Protein AF-A0A7S0X2C7-F1 (afdb_monomer_lite)

Organism: NCBI:txid81844

pLDDT: mean 82.13, std 14.11, range [50.62, 98.31]

Structure (mmCIF, N/CA/C/O backbone):
data_AF-A0A7S0X2C7-F1
#
_entry.id   AF-A0A7S0X2C7-F1
#
loop_
_atom_site.group_PDB
_atom_site.id
_atom_site.type_symbol
_atom_site.label_atom_id
_atom_site.label_alt_id
_atom_site.label_comp_id
_atom_site.label_asym_id
_atom_site.label_entity_id
_atom_site.label_seq_id
_atom_site.pdbx_PDB_ins_code
_atom_site.Cartn_x
_atom_site.Cartn_y
_atom_site.Cartn_z
_atom_site.occupancy
_atom_site.B_iso_or_equiv
_atom_site.auth_seq_id
_atom_site.auth_comp_id
_atom_site.auth_asym_id
_atom_site.auth_atom_id
_atom_site.pdbx_PDB_model_num
ATOM 1 N N . VAL A 1 1 ? 3.008 -10.445 5.423 1.00 93.00 1 VAL A N 1
ATOM 2 C CA . VAL A 1 1 ? 2.166 -9.411 4.773 1.00 93.00 1 VAL A CA 1
ATOM 3 C C . VAL A 1 1 ? 0.705 -9.575 5.171 1.00 93.00 1 VAL A C 1
ATOM 5 O O . VAL A 1 1 ? 0.253 -8.809 6.007 1.00 93.00 1 VAL A O 1
ATOM 8 N N . CYS A 1 2 ? -0.008 -10.602 4.691 1.00 94.69 2 CYS A N 1
ATOM 9 C CA . CYS A 1 2 ? -1.446 -10.776 4.958 1.00 94.69 2 CYS A CA 1
ATOM 10 C C . CYS A 1 2 ? -1.817 -10.830 6.447 1.00 94.69 2 CYS A C 1
ATOM 12 O O . CYS A 1 2 ? -2.810 -10.227 6.836 1.00 94.69 2 CYS A O 1
ATOM 14 N N . GLY A 1 3 ? -0.991 -11.469 7.285 1.00 93.88 3 GLY A N 1
ATOM 15 C CA . GLY A 1 3 ? -1.215 -11.517 8.735 1.00 93.88 3 GLY A CA 1
ATOM 16 C C . GLY A 1 3 ? -1.294 -10.133 9.391 1.00 93.88 3 GLY A C 1
ATOM 17 O O . GLY A 1 3 ? -2.167 -9.902 10.214 1.00 93.88 3 GLY A O 1
ATOM 18 N N . SER A 1 4 ? -0.464 -9.177 8.962 1.00 92.00 4 SER A N 1
ATOM 19 C CA . SER A 1 4 ? -0.509 -7.797 9.468 1.00 92.00 4 SER A CA 1
ATOM 20 C C . SER A 1 4 ? -1.776 -7.047 9.039 1.00 92.00 4 SER A C 1
ATOM 22 O O . SER A 1 4 ? -2.185 -6.104 9.711 1.00 92.00 4 SER A O 1
ATOM 24 N N . ILE A 1 5 ? -2.400 -7.459 7.930 1.00 93.88 5 ILE A N 1
ATOM 25 C CA . ILE A 1 5 ? -3.640 -6.864 7.421 1.00 93.88 5 ILE A CA 1
ATOM 26 C C . ILE A 1 5 ? -4.840 -7.480 8.134 1.00 93.88 5 ILE A C 1
ATOM 28 O O . ILE A 1 5 ? -5.555 -6.762 8.813 1.00 93.88 5 ILE A O 1
ATOM 32 N N . ALA A 1 6 ? -5.052 -8.790 8.003 1.00 93.62 6 ALA A N 1
ATOM 33 C CA . ALA A 1 6 ? -6.281 -9.456 8.441 1.00 93.62 6 ALA A CA 1
ATOM 34 C C . ALA A 1 6 ? -6.023 -10.786 9.170 1.00 93.62 6 ALA A C 1
ATOM 36 O O . ALA A 1 6 ? -6.879 -11.663 9.199 1.00 93.62 6 ALA A O 1
ATOM 37 N N . GLY A 1 7 ? -4.831 -10.977 9.743 1.00 92.81 7 GLY A N 1
ATOM 38 C CA . GLY A 1 7 ? -4.567 -12.145 10.578 1.00 92.81 7 GLY A CA 1
ATOM 39 C C . GLY A 1 7 ? -5.470 -12.147 11.810 1.00 92.81 7 GLY A C 1
ATOM 40 O O . GLY A 1 7 ? -5.569 -11.140 12.504 1.00 92.81 7 GLY A O 1
ATOM 41 N N . SER A 1 8 ? -6.104 -13.278 12.098 1.00 90.75 8 SER A N 1
ATOM 42 C CA . SER A 1 8 ? -6.817 -13.503 13.352 1.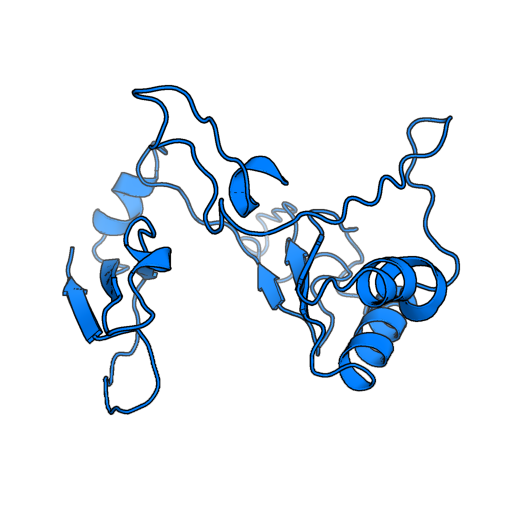00 90.75 8 SER A CA 1
ATOM 43 C C . SER A 1 8 ? -6.277 -14.777 13.970 1.00 90.75 8 SER A C 1
ATOM 45 O O . SER A 1 8 ? -6.377 -15.853 13.380 1.00 90.75 8 SER A O 1
ATOM 47 N N . SER A 1 9 ? -5.631 -14.645 15.124 1.00 85.69 9 SER A N 1
ATOM 48 C CA . SER A 1 9 ? -4.997 -15.779 15.792 1.00 85.69 9 SER A CA 1
ATOM 49 C C . SER A 1 9 ? -6.024 -16.743 16.389 1.00 85.69 9 SER A C 1
ATOM 51 O O . SER A 1 9 ? -5.792 -17.949 16.402 1.00 85.69 9 SER A O 1
ATOM 53 N N . GLY A 1 10 ? -7.158 -16.227 16.879 1.00 81.50 10 GLY A N 1
ATOM 54 C CA . GLY A 1 10 ? -8.216 -17.012 17.528 1.00 81.50 10 GLY A CA 1
ATOM 55 C C . GLY A 1 10 ? -7.788 -17.718 18.824 1.00 81.50 10 GLY A C 1
ATOM 56 O O . GLY A 1 10 ? -8.599 -18.412 19.437 1.00 81.50 10 GLY A O 1
ATOM 57 N N . LEU A 1 11 ? -6.531 -17.552 19.245 1.00 82.00 11 LEU A N 1
ATOM 58 C CA . LEU A 1 11 ? -5.961 -18.136 20.451 1.00 82.00 11 LEU A CA 1
ATOM 59 C C . LEU A 1 11 ? -6.003 -17.102 21.577 1.00 82.00 11 LEU A C 1
ATOM 61 O O . LEU A 1 11 ? -5.628 -15.943 21.397 1.00 82.00 11 LEU A O 1
ATOM 65 N N . SER A 1 12 ? -6.445 -17.536 22.756 1.00 80.69 12 SER A N 1
ATOM 66 C CA . SER A 1 12 ? -6.466 -16.679 23.939 1.00 80.69 12 SER A CA 1
ATOM 67 C C . SER A 1 12 ? -5.050 -16.238 24.311 1.00 80.69 12 SER A C 1
AT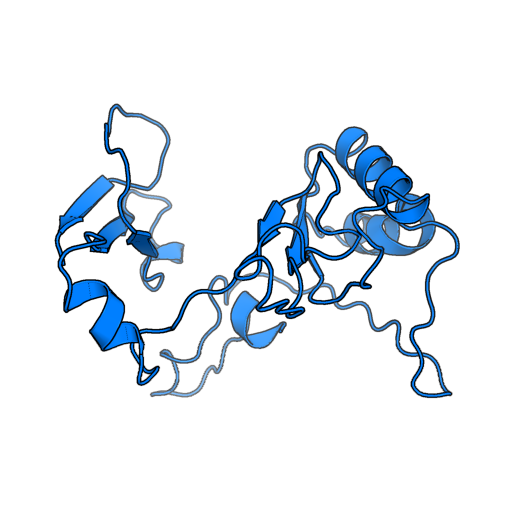OM 69 O O . SER A 1 12 ? -4.168 -17.077 24.501 1.00 80.69 12 SER A O 1
ATOM 71 N N . GLY A 1 13 ? -4.841 -14.930 24.447 1.00 79.50 13 GLY A N 1
ATOM 72 C CA . GLY A 1 13 ? -3.554 -14.328 24.798 1.00 79.50 13 GLY A CA 1
ATOM 73 C C . GLY A 1 13 ? -2.674 -13.920 23.610 1.00 79.50 13 GLY A C 1
ATOM 74 O O . GLY A 1 13 ? -1.594 -13.373 23.836 1.00 79.50 13 GLY A O 1
ATOM 75 N N . SER A 1 14 ? -3.099 -14.152 22.362 1.00 81.00 14 SER A N 1
ATOM 76 C CA . SER A 1 14 ? -2.394 -13.679 21.158 1.00 81.00 14 SER A CA 1
ATOM 77 C C . SER A 1 14 ? -3.133 -12.576 20.401 1.00 81.00 14 SER A C 1
ATOM 79 O O . SER A 1 14 ? -2.732 -12.222 19.295 1.00 81.00 14 SER A O 1
ATOM 81 N N . GLU A 1 15 ? -4.169 -11.982 20.995 1.00 80.50 15 GLU A N 1
ATOM 82 C CA . GLU A 1 15 ? -4.987 -10.928 20.380 1.00 80.50 15 GLU A CA 1
ATOM 83 C C . GLU A 1 15 ? -4.153 -9.680 20.036 1.00 80.50 15 GLU A C 1
ATOM 85 O O . GLU A 1 15 ? -4.464 -8.954 19.096 1.00 80.50 15 GLU A O 1
ATOM 90 N N . ASN A 1 16 ? -3.035 -9.471 20.741 1.00 78.19 16 ASN A N 1
ATOM 91 C CA . ASN A 1 16 ? -2.058 -8.410 20.465 1.00 78.19 16 ASN A CA 1
ATOM 92 C C . ASN A 1 16 ? -1.256 -8.622 19.164 1.00 78.19 16 ASN A C 1
ATOM 94 O O . ASN A 1 16 ? -0.449 -7.768 18.793 1.00 78.19 16 ASN A O 1
ATOM 98 N N . HIS A 1 17 ? -1.424 -9.767 18.501 1.00 84.19 17 HIS A N 1
ATOM 99 C CA . HIS A 1 17 ? -0.769 -10.119 17.241 1.00 84.19 17 HIS A CA 1
ATOM 100 C C . HIS A 1 17 ? -1.753 -10.240 16.072 1.00 84.19 17 HIS A C 1
ATOM 102 O O . HIS A 1 17 ? -1.342 -10.615 14.972 1.00 84.19 17 HIS A O 1
ATOM 108 N N . ASP A 1 18 ? -3.032 -9.926 16.295 1.00 87.44 18 ASP A N 1
ATOM 109 C CA . ASP A 1 18 ? -4.018 -9.845 15.225 1.00 87.44 18 ASP A CA 1
ATOM 110 C C . ASP A 1 18 ? -3.679 -8.687 14.263 1.00 87.44 18 ASP A C 1
ATOM 112 O O . ASP A 1 18 ? -3.061 -7.681 14.626 1.00 87.44 18 ASP A O 1
ATOM 116 N N . GLY A 1 19 ? -4.091 -8.836 13.007 1.00 88.94 19 GLY A N 1
ATOM 117 C CA . GLY A 1 19 ? -3.965 -7.809 11.983 1.00 88.94 19 GLY A CA 1
ATOM 118 C C . GLY A 1 19 ? -4.895 -6.620 12.224 1.00 88.94 19 GLY A C 1
ATOM 119 O O . GLY A 1 19 ? -5.861 -6.681 12.987 1.00 88.94 19 GLY A O 1
ATOM 120 N N . VAL A 1 20 ? -4.626 -5.526 11.511 1.00 87.69 20 VAL A N 1
ATOM 121 C CA . VAL A 1 20 ? -5.372 -4.263 11.645 1.00 87.69 20 VAL A CA 1
ATOM 122 C C . VAL A 1 20 ? -6.868 -4.416 11.328 1.00 87.69 20 VAL A C 1
ATOM 124 O O . VAL A 1 20 ? -7.691 -3.754 11.944 1.00 87.69 20 VAL A O 1
ATOM 127 N N . ALA A 1 21 ? -7.244 -5.302 10.413 1.00 88.94 21 ALA A N 1
ATOM 128 C CA . ALA A 1 21 ? -8.614 -5.555 9.978 1.00 88.94 21 ALA A CA 1
ATOM 129 C C . ALA A 1 21 ? -8.921 -7.061 10.011 1.00 88.94 21 ALA A C 1
ATOM 131 O O . ALA A 1 21 ? -9.196 -7.678 8.987 1.00 88.94 21 ALA A O 1
ATOM 132 N N . LYS A 1 22 ? -8.838 -7.674 11.195 1.00 88.88 22 LYS A N 1
ATOM 133 C CA . LYS A 1 22 ? -8.955 -9.133 11.390 1.00 88.88 22 LYS A CA 1
ATOM 134 C C . LYS A 1 22 ? -10.283 -9.776 10.971 1.00 88.88 22 LYS A C 1
ATOM 136 O O . LYS A 1 22 ? -10.313 -10.978 10.738 1.00 88.88 22 LYS A O 1
ATOM 141 N N . ASP A 1 23 ? -11.349 -8.985 10.858 1.00 88.12 23 ASP A N 1
ATOM 142 C CA . ASP A 1 23 ? -12.658 -9.449 10.378 1.00 88.12 23 ASP A CA 1
ATOM 143 C C . ASP A 1 23 ? -12.816 -9.292 8.850 1.00 88.12 23 ASP A C 1
ATOM 145 O O . ASP A 1 23 ? -13.846 -9.659 8.284 1.00 88.12 23 ASP A O 1
ATOM 149 N N . ALA A 1 24 ? -11.815 -8.731 8.159 1.00 92.56 24 ALA A N 1
ATOM 150 C CA . ALA A 1 24 ? -11.835 -8.588 6.708 1.00 92.56 24 ALA A CA 1
ATOM 151 C C . ALA A 1 24 ? -11.565 -9.925 6.003 1.00 92.56 24 ALA A C 1
ATOM 153 O O . ALA A 1 24 ? -10.767 -10.749 6.449 1.00 92.56 24 ALA A O 1
ATOM 154 N N . GLN A 1 25 ? -12.190 -10.111 4.842 1.00 94.94 25 GLN A N 1
ATOM 155 C CA . GLN A 1 25 ? -11.904 -11.243 3.964 1.00 94.94 25 GLN A CA 1
ATOM 156 C C . GLN A 1 25 ? -10.648 -10.973 3.125 1.00 94.94 25 GLN A C 1
ATOM 158 O O . GLN A 1 25 ? -10.389 -9.840 2.717 1.00 94.94 25 GLN A O 1
ATOM 163 N N . LEU A 1 26 ? -9.880 -12.027 2.840 1.00 95.75 26 LEU A N 1
ATOM 164 C CA . LEU A 1 26 ? -8.667 -11.954 2.027 1.00 95.75 26 LEU A CA 1
ATOM 165 C C . LEU A 1 26 ? -8.888 -12.603 0.659 1.00 95.75 26 LEU A C 1
ATOM 167 O O . LEU A 1 26 ? -9.163 -13.797 0.572 1.00 95.75 26 LEU A O 1
ATOM 171 N N . ALA A 1 27 ? -8.685 -11.823 -0.402 1.00 96.25 27 ALA A N 1
ATOM 172 C CA . ALA A 1 27 ? -8.330 -12.349 -1.714 1.00 96.25 27 ALA A CA 1
ATOM 173 C C . ALA A 1 27 ? -6.799 -12.423 -1.789 1.00 96.25 27 ALA A C 1
ATOM 175 O O . ALA A 1 27 ? -6.117 -11.437 -1.500 1.00 96.25 27 ALA A O 1
ATOM 176 N N . PHE A 1 28 ? -6.257 -13.592 -2.127 1.00 94.88 28 PHE A N 1
ATOM 177 C CA . PHE A 1 28 ? -4.816 -13.819 -2.182 1.00 94.88 28 PHE A CA 1
ATOM 178 C C . PHE A 1 28 ? -4.403 -14.213 -3.595 1.00 94.88 28 PHE A C 1
ATOM 180 O O . PHE A 1 28 ? -4.900 -15.202 -4.130 1.00 94.88 28 PHE A O 1
ATOM 187 N N . THR A 1 29 ? -3.472 -13.451 -4.164 1.00 91.69 29 THR A N 1
ATOM 188 C CA . THR A 1 29 ? -2.880 -13.732 -5.471 1.00 91.69 29 THR A CA 1
ATOM 189 C C . THR A 1 29 ? -1.427 -14.116 -5.266 1.00 91.69 29 THR A C 1
ATOM 191 O O . THR A 1 29 ? -0.607 -13.281 -4.880 1.00 91.69 29 THR A O 1
ATOM 194 N N . ASP A 1 30 ? -1.121 -15.380 -5.531 1.00 89.56 30 ASP A N 1
ATOM 195 C CA . ASP A 1 30 ? 0.251 -15.829 -5.707 1.00 89.56 30 ASP A CA 1
ATOM 196 C C . ASP A 1 30 ? 0.660 -15.594 -7.163 1.00 89.56 30 ASP A C 1
ATOM 198 O O . ASP A 1 30 ? -0.067 -15.962 -8.086 1.00 89.56 30 ASP A O 1
ATOM 202 N N . PHE A 1 31 ? 1.800 -14.946 -7.368 1.00 85.62 31 PHE A N 1
ATOM 203 C CA . PHE A 1 31 ? 2.364 -14.709 -8.695 1.00 85.62 31 PHE A CA 1
ATOM 204 C C . PHE A 1 31 ? 3.861 -15.042 -8.732 1.00 85.62 31 PHE A C 1
ATOM 206 O O . PHE A 1 31 ? 4.600 -14.557 -9.592 1.00 85.62 31 PHE A O 1
ATOM 213 N N . GLU A 1 32 ? 4.329 -15.884 -7.806 1.00 86.69 32 GLU A N 1
ATOM 214 C CA . GLU A 1 32 ? 5.617 -16.556 -7.938 1.00 86.69 32 GLU A CA 1
ATOM 215 C C . GLU A 1 32 ? 5.529 -17.648 -9.020 1.00 86.69 32 GLU A C 1
ATOM 217 O O . GLU A 1 32 ? 4.626 -18.482 -9.051 1.00 86.69 32 GLU A O 1
ATOM 222 N N . GLY A 1 33 ? 6.462 -17.610 -9.965 1.00 82.88 33 GLY A N 1
ATOM 223 C CA . GLY A 1 33 ? 6.635 -18.613 -11.004 1.00 82.88 33 GLY A CA 1
ATOM 224 C C . GLY A 1 33 ? 7.379 -19.843 -10.488 1.00 82.88 33 GLY A C 1
ATOM 225 O O . GLY A 1 33 ? 8.080 -19.810 -9.479 1.00 82.88 33 GLY A O 1
ATOM 226 N N . SER A 1 34 ? 7.286 -20.947 -11.231 1.00 84.88 34 SER A N 1
ATOM 227 C CA . SER A 1 34 ? 7.922 -22.227 -10.876 1.00 84.88 34 SER A CA 1
ATOM 228 C C . SER A 1 34 ? 9.453 -22.177 -10.765 1.00 84.88 34 SER A C 1
ATOM 230 O O . SER A 1 34 ? 10.064 -23.112 -10.256 1.00 84.88 34 SER A O 1
ATOM 232 N N . ASP A 1 35 ? 10.083 -21.124 -11.281 1.00 87.19 35 ASP A N 1
ATOM 233 C CA . ASP A 1 35 ? 11.521 -20.861 -11.216 1.00 87.19 35 ASP A CA 1
ATOM 234 C C . ASP A 1 35 ? 11.916 -19.926 -10.056 1.00 87.19 35 ASP A C 1
ATOM 236 O O . ASP A 1 35 ? 13.046 -19.432 -10.029 1.00 87.19 35 ASP A O 1
ATOM 240 N N . LEU A 1 36 ? 11.000 -19.691 -9.104 1.00 82.50 36 LEU A N 1
ATOM 241 C CA . LEU A 1 36 ? 11.154 -18.767 -7.971 1.00 82.50 36 LEU A CA 1
ATOM 242 C C . LEU A 1 36 ? 11.356 -17.306 -8.406 1.00 82.50 36 LEU A C 1
ATOM 244 O O . LEU A 1 36 ? 11.930 -16.486 -7.684 1.00 82.50 36 LEU A O 1
ATOM 248 N N . ARG A 1 37 ? 10.926 -16.966 -9.627 1.00 84.06 37 ARG A N 1
ATOM 249 C CA . ARG A 1 37 ? 10.890 -15.589 -10.126 1.00 84.06 37 ARG A CA 1
ATOM 250 C C . ARG A 1 37 ? 9.464 -15.091 -10.164 1.00 84.06 37 ARG A C 1
ATOM 252 O O . ARG A 1 37 ? 8.520 -15.859 -10.241 1.00 84.06 37 ARG A O 1
ATOM 259 N N . TRP A 1 38 ? 9.295 -13.778 -10.156 1.00 83.69 38 TRP A N 1
ATOM 260 C CA . TRP A 1 38 ? 7.969 -13.193 -10.297 1.00 83.69 38 TRP A CA 1
ATOM 261 C C . TRP A 1 38 ? 7.427 -13.444 -11.702 1.00 83.69 38 TRP A C 1
ATOM 263 O O . TRP A 1 38 ? 8.015 -12.997 -12.691 1.00 83.69 38 TRP A O 1
ATOM 273 N N . SER A 1 39 ? 6.285 -14.119 -11.775 1.00 85.50 39 SER A N 1
ATOM 274 C CA . SER A 1 39 ? 5.481 -14.220 -12.982 1.00 85.50 39 SER A CA 1
ATOM 275 C C . SER A 1 39 ? 4.676 -12.934 -13.117 1.00 85.50 39 SER A C 1
ATOM 277 O O . SER A 1 39 ? 3.568 -12.796 -12.602 1.00 85.50 39 SER A O 1
ATOM 279 N N . MET A 1 40 ? 5.305 -11.924 -13.717 1.00 83.44 40 MET A N 1
ATOM 280 C CA . MET A 1 40 ? 4.658 -10.632 -13.903 1.00 83.44 40 MET A CA 1
ATOM 281 C C . MET A 1 40 ? 3.520 -10.753 -14.927 1.00 83.44 40 MET A C 1
ATOM 283 O O . MET A 1 40 ? 3.745 -11.318 -16.000 1.00 83.44 40 MET A O 1
ATOM 287 N N . PRO A 1 41 ? 2.332 -10.200 -14.631 1.00 87.00 41 PRO A N 1
ATOM 288 C CA . PRO A 1 41 ? 1.236 -10.121 -15.592 1.00 87.00 41 PRO A CA 1
ATOM 289 C C . PRO A 1 41 ? 1.653 -9.295 -16.818 1.00 87.00 41 PRO A C 1
ATOM 291 O O . PRO A 1 41 ? 2.505 -8.405 -16.715 1.00 87.00 41 PRO A O 1
ATOM 294 N N . ASN A 1 42 ? 1.036 -9.562 -17.974 1.00 89.88 42 ASN A N 1
ATOM 295 C CA . ASN A 1 42 ? 1.283 -8.768 -19.182 1.00 89.88 42 ASN A CA 1
ATOM 296 C C . ASN A 1 42 ? 0.726 -7.348 -19.035 1.00 89.88 42 ASN A C 1
ATOM 298 O O . ASN A 1 42 ? 1.361 -6.406 -19.501 1.00 89.88 42 ASN A O 1
ATOM 302 N N . ASN A 1 43 ? -0.426 -7.207 -18.373 1.00 94.06 43 ASN A N 1
ATOM 303 C CA . ASN A 1 43 ? -1.032 -5.927 -18.029 1.00 94.06 43 ASN A CA 1
ATOM 304 C C . ASN A 1 43 ? -1.453 -5.893 -16.551 1.00 94.06 43 ASN A C 1
ATOM 306 O O . ASN A 1 43 ? -2.184 -6.763 -16.079 1.00 94.06 43 ASN A O 1
ATOM 310 N N . MET A 1 44 ? -1.037 -4.861 -15.813 1.00 94.69 44 MET A N 1
ATOM 311 C CA . MET A 1 44 ? -1.345 -4.753 -14.377 1.00 94.69 44 MET A CA 1
ATOM 312 C C . MET A 1 44 ? -2.838 -4.561 -14.068 1.00 94.69 44 MET A C 1
ATOM 314 O O . MET A 1 44 ? -3.298 -4.949 -12.994 1.00 94.69 44 MET A O 1
ATOM 318 N N . GLY A 1 45 ? -3.595 -3.941 -14.973 1.00 94.06 45 GLY A N 1
ATOM 319 C CA . GLY A 1 45 ? -5.024 -3.716 -14.791 1.00 94.06 45 GLY A CA 1
ATOM 320 C C . GLY A 1 45 ? -5.817 -4.996 -15.026 1.00 94.06 45 GLY A C 1
ATOM 321 O O . GLY A 1 45 ? -6.336 -5.595 -14.086 1.00 94.06 45 GLY A O 1
ATOM 322 N N . ASN A 1 46 ? -5.868 -5.429 -16.283 1.00 90.81 46 ASN A N 1
ATOM 323 C CA . ASN A 1 46 ? -6.743 -6.509 -16.737 1.00 90.81 46 ASN A CA 1
ATOM 324 C C . ASN A 1 46 ? -6.317 -7.894 -16.235 1.00 90.81 46 ASN A C 1
ATOM 326 O O . ASN A 1 46 ? -7.183 -8.707 -15.926 1.00 90.81 46 ASN A O 1
ATOM 330 N N . ASP A 1 47 ? -5.013 -8.161 -16.115 1.00 90.75 47 ASP A N 1
ATOM 331 C CA . ASP A 1 47 ? -4.513 -9.511 -15.805 1.00 90.75 47 ASP A CA 1
ATOM 332 C C . ASP A 1 47 ? -4.128 -9.684 -14.329 1.00 90.75 47 ASP A C 1
ATOM 334 O O . ASP A 1 47 ? -3.671 -10.752 -13.924 1.00 90.75 47 ASP A O 1
ATOM 338 N N . PHE A 1 48 ? -4.257 -8.638 -13.509 1.00 93.75 48 PHE A N 1
ATOM 339 C CA . PHE A 1 48 ? -3.853 -8.696 -12.103 1.00 93.75 48 PHE A CA 1
ATOM 340 C C . PHE A 1 48 ? -4.884 -8.064 -11.181 1.00 93.75 48 PHE A C 1
ATOM 342 O O . PHE A 1 48 ? -5.504 -8.767 -10.381 1.00 93.75 48 PHE A O 1
ATOM 349 N N . PHE A 1 49 ? -5.140 -6.762 -11.309 1.00 96.62 49 PHE A N 1
ATOM 350 C CA . PHE A 1 49 ? -6.113 -6.106 -10.438 1.00 96.62 49 PHE A CA 1
ATOM 351 C C . PHE A 1 49 ? -7.560 -6.479 -10.741 1.00 96.62 49 PHE A C 1
ATOM 353 O O . PHE A 1 49 ? -8.345 -6.587 -9.798 1.00 96.62 49 PHE A O 1
ATOM 360 N N . GLN A 1 50 ? -7.915 -6.732 -12.003 1.00 96.12 50 GLN A N 1
ATOM 361 C CA . GLN A 1 50 ? -9.273 -7.131 -12.367 1.00 96.12 50 GLN A CA 1
ATOM 362 C C . GLN A 1 50 ? -9.679 -8.433 -11.667 1.00 96.12 50 GLN A C 1
ATOM 364 O O . GLN A 1 50 ? -10.761 -8.495 -11.093 1.00 96.12 50 GLN A O 1
ATOM 369 N N . HIS A 1 51 ? -8.785 -9.425 -11.589 1.00 94.31 51 HIS A N 1
ATOM 370 C CA . HIS A 1 51 ? -9.058 -10.674 -10.871 1.00 94.31 51 HIS A CA 1
ATOM 371 C C . HIS A 1 51 ? -9.409 -10.443 -9.398 1.00 94.31 51 HIS A C 1
ATOM 373 O O . HIS A 1 51 ? -10.370 -11.021 -8.892 1.00 94.31 51 HIS A O 1
ATOM 379 N N . ALA A 1 52 ? -8.662 -9.574 -8.710 1.00 96.00 52 ALA A N 1
ATOM 380 C CA . ALA A 1 52 ? -8.957 -9.218 -7.326 1.00 96.00 52 ALA A CA 1
ATOM 381 C C . ALA A 1 52 ? -10.261 -8.406 -7.211 1.00 96.00 52 ALA A C 1
ATOM 383 O O . ALA A 1 52 ? -11.062 -8.631 -6.301 1.00 96.00 52 ALA A O 1
ATOM 384 N N . TYR A 1 53 ? -10.496 -7.476 -8.138 1.00 97.25 53 TYR A N 1
ATOM 385 C CA . TYR A 1 53 ? -11.702 -6.653 -8.177 1.00 97.25 53 TYR A CA 1
ATOM 386 C C . TYR A 1 53 ? -12.975 -7.495 -8.353 1.00 97.25 53 TYR A C 1
ATOM 388 O O . TYR A 1 53 ? -13.966 -7.263 -7.647 1.00 97.25 53 TYR A O 1
ATOM 396 N N . ASP A 1 54 ? -12.929 -8.487 -9.246 1.00 96.88 54 ASP A N 1
ATOM 397 C CA . ASP A 1 54 ? -14.041 -9.378 -9.595 1.00 96.88 54 ASP A CA 1
ATOM 398 C C . ASP A 1 54 ? -14.468 -10.265 -8.424 1.00 96.88 54 ASP A C 1
ATOM 400 O O . ASP A 1 54 ? -15.659 -10.509 -8.233 1.00 96.88 54 ASP A O 1
ATOM 404 N N . VAL A 1 55 ? -13.520 -10.682 -7.577 1.00 96.94 55 VAL A N 1
ATOM 405 C CA . VAL A 1 55 ? -13.819 -11.414 -6.331 1.00 96.94 55 VAL A CA 1
ATOM 406 C C . VAL A 1 55 ? -14.202 -10.492 -5.167 1.00 96.94 55 VAL A C 1
ATOM 408 O O . VAL A 1 55 ? -14.323 -10.935 -4.027 1.00 96.94 55 VAL A O 1
ATOM 411 N N . GLY A 1 56 ? -14.412 -9.202 -5.442 1.00 97.19 56 GLY A N 1
ATOM 412 C CA . GLY A 1 56 ? -14.925 -8.232 -4.479 1.00 97.19 56 GLY A CA 1
ATOM 413 C C . GLY A 1 56 ? -13.857 -7.464 -3.701 1.00 97.19 56 GLY A C 1
ATOM 414 O O . GLY A 1 56 ? -14.219 -6.643 -2.857 1.00 97.19 56 GLY A O 1
ATOM 415 N N . ALA A 1 57 ? -12.561 -7.654 -3.976 1.00 97.50 57 ALA A N 1
ATOM 416 C CA . ALA A 1 57 ? -11.529 -6.865 -3.312 1.00 97.50 57 ALA A CA 1
ATOM 417 C C . ALA A 1 57 ? -11.636 -5.385 -3.715 1.00 97.50 57 ALA A C 1
ATOM 419 O O . ALA A 1 57 ? -11.882 -5.038 -4.873 1.00 97.50 57 ALA A O 1
ATOM 420 N N . ARG A 1 58 ? -11.464 -4.494 -2.737 1.00 97.50 58 ARG A N 1
ATOM 421 C CA . ARG A 1 58 ? -11.489 -3.028 -2.922 1.00 97.50 58 ARG A CA 1
ATOM 422 C C . ARG A 1 58 ? -10.215 -2.346 -2.426 1.00 97.50 58 ARG A C 1
ATOM 424 O O . ARG A 1 58 ? -9.985 -1.180 -2.714 1.00 97.50 58 ARG A O 1
ATOM 431 N N . ILE A 1 59 ? -9.363 -3.086 -1.724 1.00 97.62 59 ILE A N 1
ATOM 432 C CA . ILE A 1 59 ? -8.028 -2.669 -1.301 1.00 97.62 59 ILE A CA 1
ATOM 433 C C . ILE A 1 59 ? -7.066 -3.762 -1.759 1.00 97.62 59 ILE A C 1
ATOM 435 O O . ILE A 1 59 ? -7.319 -4.940 -1.511 1.00 97.62 59 ILE A O 1
ATOM 439 N N . HIS A 1 60 ? -5.973 -3.381 -2.417 1.00 97.44 60 HIS A N 1
ATOM 440 C CA . HIS A 1 60 ? -4.974 -4.315 -2.928 1.00 97.44 60 HIS A CA 1
ATOM 441 C C . HIS A 1 60 ? -3.590 -3.951 -2.399 1.00 97.44 60 HIS A C 1
ATOM 443 O O . HIS A 1 60 ? -3.000 -2.948 -2.802 1.00 97.44 60 HIS A O 1
ATOM 449 N N . SER A 1 61 ? -3.064 -4.760 -1.481 1.00 97.00 61 SER A N 1
ATOM 450 C CA . SER A 1 61 ? -1.765 -4.515 -0.850 1.00 97.00 61 SER A CA 1
ATOM 451 C C . SER A 1 61 ? -0.635 -5.187 -1.624 1.00 97.00 61 SER A C 1
ATOM 453 O O . SER A 1 61 ? -0.679 -6.387 -1.880 1.00 97.00 61 SER A O 1
ATOM 455 N N . ASN A 1 62 ? 0.395 -4.417 -1.976 1.00 95.56 62 ASN A N 1
ATOM 456 C CA . ASN A 1 62 ? 1.527 -4.871 -2.774 1.00 95.56 62 ASN A CA 1
ATOM 457 C C . ASN A 1 62 ? 2.850 -4.516 -2.074 1.00 95.56 62 ASN A C 1
ATOM 459 O O . ASN A 1 62 ? 3.320 -3.378 -2.105 1.00 95.56 62 ASN A O 1
ATOM 463 N N . SER A 1 63 ? 3.480 -5.495 -1.422 1.00 94.62 63 SER A N 1
ATOM 464 C CA . SER A 1 63 ? 4.781 -5.324 -0.748 1.00 94.62 63 SER A CA 1
ATOM 465 C C . SER A 1 63 ? 5.954 -5.713 -1.652 1.00 94.62 63 SER A C 1
ATOM 467 O O . SER A 1 63 ? 6.823 -6.490 -1.267 1.00 94.62 63 SER A O 1
ATOM 469 N N . TRP A 1 64 ? 5.953 -5.193 -2.876 1.00 92.69 64 TRP A N 1
ATOM 470 C CA . TRP A 1 64 ? 6.950 -5.475 -3.901 1.00 92.69 64 TRP A CA 1
ATOM 471 C C . TRP A 1 64 ? 7.164 -4.247 -4.790 1.00 92.69 64 TRP A C 1
ATOM 473 O O . TRP A 1 64 ? 6.347 -3.329 -4.817 1.00 92.69 64 TRP A O 1
ATOM 483 N N . GLY A 1 65 ? 8.281 -4.227 -5.512 1.00 91.38 65 GLY A N 1
ATOM 484 C CA . GLY A 1 65 ? 8.644 -3.143 -6.417 1.00 91.38 65 GLY A CA 1
ATOM 485 C C . GLY A 1 65 ? 10.042 -3.344 -6.989 1.00 91.38 65 GLY A C 1
ATOM 486 O O . GLY A 1 65 ? 10.741 -4.293 -6.633 1.00 91.38 65 GLY A O 1
ATOM 487 N N . ALA A 1 66 ? 10.452 -2.444 -7.875 1.00 88.31 66 ALA A N 1
ATOM 488 C CA . ALA A 1 66 ? 11.774 -2.447 -8.482 1.00 88.31 66 ALA A CA 1
ATOM 489 C C . ALA A 1 66 ? 12.420 -1.061 -8.401 1.00 88.31 66 ALA A C 1
ATOM 491 O O . ALA A 1 66 ? 11.765 -0.036 -8.610 1.00 88.31 66 ALA A O 1
ATOM 492 N N . ALA A 1 67 ? 13.731 -1.034 -8.155 1.00 81.56 67 ALA A N 1
ATOM 493 C CA . ALA A 1 67 ? 14.522 0.177 -8.310 1.00 81.56 67 ALA A CA 1
ATOM 494 C C . ALA A 1 67 ? 14.538 0.566 -9.798 1.00 81.56 67 ALA A C 1
ATOM 496 O O . ALA A 1 67 ? 15.149 -0.115 -10.617 1.00 81.56 67 ALA A O 1
ATOM 497 N N . SER A 1 68 ? 13.836 1.642 -10.153 1.00 75.94 68 SER A N 1
ATOM 498 C CA . SER A 1 68 ? 13.651 2.080 -11.544 1.00 75.94 68 SER A CA 1
ATOM 499 C C . SER A 1 68 ? 14.268 3.450 -11.835 1.00 75.94 68 SER A C 1
ATOM 501 O O . SER A 1 68 ? 13.919 4.076 -12.831 1.00 75.94 68 SER A O 1
ATOM 503 N N . GLY A 1 69 ? 15.151 3.951 -10.961 1.00 73.00 69 GLY A N 1
ATOM 504 C CA . GLY A 1 69 ? 15.786 5.262 -11.136 1.00 73.00 69 GLY A CA 1
ATOM 505 C C . GLY A 1 69 ? 14.775 6.407 -11.251 1.00 73.00 69 GLY A C 1
ATOM 506 O O . GLY A 1 69 ? 14.962 7.299 -12.070 1.00 73.00 69 GLY A O 1
ATOM 507 N N . LEU A 1 70 ? 13.687 6.353 -10.470 1.00 80.69 70 LEU A N 1
ATOM 508 C CA . LEU A 1 70 ? 12.542 7.280 -10.510 1.00 80.69 70 LEU A CA 1
ATOM 509 C C . LEU A 1 70 ? 11.667 7.201 -11.771 1.00 80.69 70 LEU A C 1
ATOM 511 O O . LEU A 1 70 ? 10.738 7.993 -11.922 1.00 80.69 70 LEU A O 1
ATOM 515 N N . SER A 1 71 ? 11.913 6.242 -12.668 1.00 88.19 71 SER A N 1
ATOM 516 C CA . SER A 1 71 ? 11.136 6.106 -13.899 1.00 88.19 71 SER A CA 1
ATOM 517 C C . SER A 1 71 ? 9.673 5.769 -13.610 1.00 88.19 71 SER A C 1
ATOM 519 O O . SER A 1 71 ? 9.365 4.816 -12.886 1.00 88.19 71 SER A O 1
ATOM 521 N N . TYR A 1 72 ? 8.775 6.504 -14.262 1.00 93.12 72 TYR A N 1
ATOM 522 C CA . TYR A 1 72 ? 7.371 6.145 -14.436 1.00 93.12 72 TYR A CA 1
ATOM 523 C C . TYR A 1 72 ? 7.269 5.228 -15.660 1.00 93.12 72 TYR A C 1
ATOM 525 O O . TYR A 1 72 ? 7.446 5.680 -16.789 1.00 93.12 72 TYR A O 1
ATOM 533 N N . ASN A 1 73 ? 7.125 3.921 -15.439 1.00 92.31 73 ASN A N 1
ATOM 534 C CA . ASN A 1 73 ? 7.150 2.925 -16.515 1.00 92.31 73 ASN A CA 1
ATOM 535 C C . ASN A 1 73 ? 5.733 2.498 -16.932 1.00 92.31 73 ASN A C 1
ATOM 537 O O . ASN A 1 73 ? 4.746 2.916 -16.329 1.00 92.31 73 ASN A O 1
ATOM 541 N N . VAL A 1 74 ? 5.648 1.644 -17.956 1.00 94.19 74 VAL A N 1
ATOM 542 C CA . VAL A 1 74 ? 4.371 1.148 -18.494 1.00 94.19 74 VAL A CA 1
ATOM 543 C C . VAL A 1 74 ? 3.493 0.491 -17.425 1.00 94.19 74 VAL A C 1
ATOM 545 O O . VAL A 1 74 ? 2.306 0.771 -17.368 1.00 94.19 74 VAL A O 1
ATOM 548 N N . ARG A 1 75 ? 4.069 -0.281 -16.497 1.00 92.75 75 ARG A N 1
ATOM 549 C CA . ARG A 1 75 ? 3.302 -0.912 -15.414 1.00 92.75 75 ARG A CA 1
ATOM 550 C C . ARG A 1 75 ? 2.777 0.117 -14.416 1.00 92.75 75 ARG A C 1
ATOM 552 O O . ARG A 1 75 ? 1.635 0.014 -13.989 1.00 92.75 75 ARG A O 1
ATOM 559 N N . THR A 1 76 ? 3.571 1.136 -14.072 1.00 95.62 76 THR A N 1
ATOM 560 C CA . THR A 1 76 ? 3.095 2.265 -13.255 1.00 95.62 76 THR A CA 1
ATOM 561 C C . THR A 1 76 ? 1.919 2.979 -13.941 1.00 95.62 76 THR A C 1
ATOM 563 O O . THR A 1 76 ? 0.947 3.323 -13.273 1.00 95.62 76 THR A O 1
ATOM 566 N N . TYR A 1 77 ? 1.980 3.160 -15.265 1.00 96.81 77 TYR A N 1
ATOM 567 C CA . TYR A 1 77 ? 0.886 3.738 -16.051 1.00 96.81 77 TYR A CA 1
ATOM 568 C C . TYR A 1 77 ? -0.388 2.888 -16.016 1.00 96.81 77 TYR A C 1
ATOM 570 O O . TYR A 1 77 ? -1.454 3.415 -15.720 1.00 96.81 77 TYR A O 1
ATOM 578 N N . GLU A 1 78 ? -0.280 1.582 -16.258 1.00 97.62 78 GLU A N 1
ATOM 579 C CA . GLU A 1 78 ? -1.422 0.656 -16.233 1.00 97.62 78 GLU A CA 1
ATOM 580 C C . GLU A 1 78 ? -2.104 0.612 -14.858 1.00 97.62 78 GLU A C 1
ATOM 582 O O . GLU A 1 78 ? -3.327 0.541 -14.763 1.00 97.62 78 GLU A O 1
ATOM 587 N N . ILE A 1 79 ? -1.319 0.694 -13.778 1.00 97.38 79 ILE A N 1
ATOM 588 C CA . ILE A 1 79 ? -1.836 0.795 -12.407 1.00 97.38 79 ILE A CA 1
ATOM 589 C C . ILE A 1 79 ? -2.642 2.088 -12.228 1.00 97.38 79 ILE A C 1
ATOM 591 O O . ILE A 1 79 ? -3.744 2.054 -11.680 1.00 97.38 79 ILE A O 1
ATOM 595 N N . ASP A 1 80 ? -2.108 3.219 -12.701 1.00 98.19 80 ASP A N 1
ATOM 596 C CA . ASP A 1 80 ? -2.793 4.513 -12.636 1.00 98.19 80 ASP A CA 1
ATOM 597 C C . ASP A 1 80 ? -4.084 4.530 -13.455 1.00 98.19 80 ASP A C 1
ATOM 599 O O . ASP A 1 80 ? -5.087 5.078 -12.995 1.00 98.19 80 ASP A O 1
ATOM 603 N N . GLU A 1 81 ? -4.056 3.944 -14.652 1.00 98.31 81 GLU A N 1
ATOM 604 C CA . GLU A 1 81 ? -5.211 3.812 -15.536 1.00 98.31 81 GLU A CA 1
ATOM 605 C C . GLU A 1 81 ? -6.305 2.961 -14.882 1.00 98.31 81 GLU A C 1
ATOM 607 O O . GLU A 1 81 ? -7.456 3.397 -14.802 1.00 98.31 81 GLU A O 1
ATOM 612 N N . PHE A 1 82 ? -5.945 1.797 -14.331 1.00 98.19 82 PHE A N 1
ATOM 613 C CA . PHE A 1 82 ? -6.899 0.917 -13.661 1.00 98.19 82 PHE A CA 1
ATOM 614 C C . PHE A 1 82 ? -7.545 1.590 -12.447 1.00 98.19 82 PHE A C 1
ATOM 616 O O . PHE A 1 82 ? -8.766 1.543 -12.297 1.00 98.19 82 PHE A O 1
ATOM 623 N N . ALA A 1 83 ? -6.749 2.235 -11.589 1.00 98.00 83 ALA A N 1
ATOM 624 C CA . ALA A 1 83 ? -7.257 2.930 -10.408 1.00 98.00 83 ALA A CA 1
ATOM 625 C C . ALA A 1 83 ? -8.132 4.142 -10.778 1.00 98.00 83 ALA A C 1
ATOM 627 O O . ALA A 1 83 ? -9.147 4.390 -10.130 1.00 98.00 83 ALA A O 1
ATOM 628 N N . ALA A 1 84 ? -7.794 4.867 -11.852 1.00 98.00 84 ALA A N 1
ATOM 629 C CA . ALA A 1 84 ? -8.625 5.961 -12.357 1.00 98.00 84 ALA A CA 1
ATOM 630 C C . ALA A 1 84 ? -9.982 5.469 -12.886 1.00 98.00 84 ALA A C 1
ATOM 632 O O . ALA A 1 84 ? -11.002 6.117 -12.654 1.00 98.00 84 ALA A O 1
ATOM 633 N N . ALA A 1 85 ? -10.000 4.330 -13.583 1.00 98.00 85 ALA A N 1
ATOM 634 C CA . ALA A 1 85 ? -11.226 3.721 -14.092 1.00 98.00 85 ALA A CA 1
ATOM 635 C C . ALA A 1 85 ? -12.075 3.068 -12.983 1.00 98.00 85 ALA A C 1
ATOM 637 O O . ALA A 1 85 ? -13.296 2.977 -13.114 1.00 98.00 85 ALA A O 1
ATOM 638 N N . ASN A 1 86 ? -11.447 2.653 -11.879 1.00 97.69 86 ASN A N 1
ATOM 639 C CA . ASN A 1 86 ? -12.079 1.950 -10.764 1.00 97.69 86 ASN A CA 1
ATOM 640 C C . ASN A 1 86 ? -11.897 2.726 -9.446 1.00 97.69 86 ASN A C 1
ATOM 642 O O . ASN A 1 86 ? -11.144 2.286 -8.578 1.00 97.69 86 ASN A O 1
ATOM 646 N N . PRO A 1 87 ? -12.624 3.839 -9.223 1.00 93.94 87 PRO A N 1
ATOM 647 C CA . PRO A 1 87 ? -12.404 4.726 -8.072 1.00 93.94 87 PRO A CA 1
ATOM 648 C C . PRO A 1 87 ? -12.663 4.077 -6.701 1.00 93.94 87 PRO A C 1
ATOM 650 O O . PRO A 1 87 ? -12.263 4.618 -5.676 1.00 93.94 87 PRO A O 1
ATOM 653 N N . MET A 1 88 ? -13.328 2.918 -6.670 1.00 95.12 88 MET A N 1
ATOM 654 C CA . MET A 1 88 ? -13.564 2.126 -5.457 1.00 95.12 88 MET A CA 1
ATOM 655 C C . MET A 1 88 ? -12.512 1.025 -5.245 1.00 95.12 88 MET A C 1
ATOM 657 O O . MET A 1 88 ? -12.724 0.130 -4.433 1.00 95.12 88 MET A O 1
ATOM 661 N N . PHE A 1 89 ? -11.404 1.051 -5.983 1.00 97.62 89 PHE A N 1
ATOM 662 C CA . PHE A 1 89 ? -10.292 0.126 -5.826 1.00 97.62 89 PHE A CA 1
ATOM 663 C C . PHE A 1 89 ? -9.030 0.904 -5.466 1.00 97.62 89 PHE A C 1
ATOM 665 O O . PHE A 1 89 ? -8.605 1.780 -6.212 1.00 97.62 89 PHE A O 1
ATOM 672 N N . LEU A 1 90 ? -8.429 0.578 -4.323 1.00 98.00 90 LEU A N 1
ATOM 673 C CA . LEU A 1 90 ? -7.231 1.238 -3.818 1.00 98.00 90 LEU A CA 1
ATOM 674 C C . LEU A 1 90 ? -6.020 0.299 -3.900 1.00 98.00 90 LEU A C 1
ATOM 676 O O . LEU A 1 90 ? -5.848 -0.554 -3.020 1.00 98.00 90 LEU A O 1
ATOM 680 N N . PRO A 1 91 ? -5.138 0.463 -4.901 1.00 97.94 91 PRO A N 1
ATOM 681 C CA . PRO A 1 91 ? -3.831 -0.164 -4.876 1.00 97.94 91 PRO A CA 1
ATOM 682 C C . PRO A 1 91 ? -2.932 0.541 -3.859 1.00 97.94 91 PRO A C 1
ATOM 684 O O . PRO A 1 91 ? -2.843 1.770 -3.803 1.00 97.94 91 PRO A O 1
ATOM 687 N N . MET A 1 92 ? -2.227 -0.252 -3.065 1.00 97.69 92 MET A N 1
ATOM 688 C CA . MET A 1 92 ? -1.261 0.218 -2.081 1.00 97.69 92 MET A CA 1
ATOM 689 C C . MET A 1 92 ? 0.091 -0.429 -2.360 1.00 97.69 92 MET A C 1
ATOM 691 O O . MET A 1 92 ? 0.149 -1.645 -2.549 1.00 97.69 92 MET A O 1
ATOM 695 N N . PHE A 1 93 ? 1.170 0.355 -2.360 1.00 96.88 93 PHE A N 1
ATOM 696 C CA . PHE A 1 93 ? 2.521 -0.136 -2.652 1.00 96.88 93 PHE A CA 1
ATOM 697 C C . PHE A 1 93 ? 3.536 0.305 -1.605 1.00 96.88 93 PHE A C 1
ATOM 699 O O . PHE A 1 93 ? 3.546 1.458 -1.178 1.00 96.88 93 PHE A O 1
ATOM 706 N N . ALA A 1 94 ? 4.435 -0.603 -1.226 1.00 95.19 94 ALA A N 1
ATOM 707 C CA . ALA A 1 94 ? 5.608 -0.239 -0.442 1.00 95.19 94 ALA A CA 1
ATOM 708 C C . ALA A 1 94 ? 6.548 0.651 -1.275 1.00 95.19 94 ALA A C 1
ATOM 710 O O . ALA A 1 94 ? 6.851 0.326 -2.421 1.00 95.19 94 ALA A O 1
ATOM 711 N N . VAL A 1 95 ? 7.061 1.738 -0.689 1.00 92.88 95 VAL A N 1
ATOM 712 C CA . VAL A 1 95 ? 8.008 2.646 -1.377 1.00 92.88 95 VAL A CA 1
ATOM 713 C C . VAL A 1 95 ? 9.352 1.990 -1.702 1.00 92.88 95 VAL A C 1
ATOM 715 O O . VAL A 1 95 ? 10.064 2.454 -2.591 1.00 92.88 95 VAL A O 1
ATOM 718 N N . GLY A 1 96 ? 9.680 0.893 -1.018 1.00 90.94 96 GLY A N 1
ATOM 719 C CA . GLY A 1 96 ? 10.926 0.151 -1.171 1.00 90.94 96 GLY A CA 1
ATOM 720 C C . GLY A 1 96 ? 11.935 0.437 -0.058 1.00 90.94 96 GLY A C 1
ATOM 721 O O . GLY A 1 96 ? 11.786 1.368 0.728 1.00 90.94 96 GLY A O 1
ATOM 722 N N . ASN A 1 97 ? 12.976 -0.395 -0.008 1.00 89.75 97 ASN A N 1
ATOM 723 C CA . ASN A 1 97 ? 13.995 -0.388 1.050 1.00 89.75 97 ASN A CA 1
ATOM 724 C C . ASN A 1 97 ? 15.367 0.079 0.543 1.00 89.75 97 ASN A C 1
ATOM 726 O O . ASN A 1 97 ? 16.389 -0.128 1.197 1.00 89.75 97 ASN A O 1
ATOM 730 N N . SER A 1 98 ? 15.419 0.666 -0.654 1.00 85.38 98 SER A N 1
ATOM 731 C CA . SER A 1 98 ? 16.658 1.204 -1.201 1.00 85.38 98 SER A CA 1
ATOM 732 C C . SER A 1 98 ? 17.051 2.436 -0.390 1.00 85.38 98 SER A C 1
ATOM 734 O O . SER A 1 98 ? 16.360 3.451 -0.410 1.00 85.38 98 SER A O 1
ATOM 736 N N . LYS A 1 99 ? 18.163 2.355 0.341 1.00 79.25 99 LYS A N 1
ATOM 737 C CA . LYS A 1 99 ? 18.764 3.498 1.031 1.00 79.25 99 LYS A CA 1
ATOM 738 C C . LYS A 1 99 ? 20.016 3.911 0.273 1.00 79.25 99 LYS A C 1
ATOM 740 O O . LYS A 1 99 ? 20.946 3.123 0.136 1.00 79.25 99 LYS A O 1
ATOM 745 N N . LEU A 1 100 ? 20.035 5.150 -0.211 1.00 80.94 100 LEU A N 1
ATOM 746 C CA . LEU A 1 100 ? 21.224 5.758 -0.793 1.00 80.94 100 LEU A CA 1
ATOM 747 C C . LEU A 1 100 ? 21.718 6.851 0.155 1.00 80.94 100 LEU A C 1
ATOM 749 O O . LEU A 1 100 ? 21.080 7.896 0.305 1.00 80.94 100 LEU A O 1
ATOM 753 N N . GLU A 1 101 ? 22.843 6.585 0.820 1.00 81.50 101 GLU A N 1
ATOM 754 C CA . GLU A 1 101 ? 23.393 7.464 1.863 1.00 81.50 101 GLU A CA 1
ATOM 755 C C . GLU A 1 101 ? 23.747 8.854 1.323 1.00 81.50 101 GLU A C 1
ATOM 757 O O . GLU A 1 101 ? 23.518 9.853 1.999 1.00 81.50 101 GLU A O 1
ATOM 762 N N . THR A 1 102 ? 24.211 8.948 0.070 1.00 85.75 102 THR A N 1
ATOM 763 C CA . THR A 1 102 ? 24.609 10.222 -0.560 1.00 85.75 102 THR A CA 1
ATOM 764 C C . THR A 1 102 ? 23.472 11.240 -0.661 1.00 85.75 102 THR A C 1
ATOM 766 O O . THR A 1 102 ? 23.725 12.434 -0.789 1.00 85.75 102 THR A O 1
ATOM 769 N N . VAL A 1 103 ? 22.221 10.782 -0.577 1.00 78.69 103 VAL A N 1
ATOM 770 C CA . VAL A 1 103 ? 21.010 11.614 -0.636 1.00 78.69 103 VAL A CA 1
ATOM 771 C C . VAL A 1 103 ? 20.138 11.465 0.613 1.00 78.69 103 VAL A C 1
ATOM 773 O O . VAL A 1 103 ? 19.017 11.976 0.645 1.00 78.69 103 VAL A O 1
ATOM 776 N N . ASN A 1 104 ? 20.647 10.798 1.656 1.00 78.88 104 ASN A N 1
ATOM 777 C CA . ASN A 1 104 ? 19.912 10.460 2.877 1.00 78.88 104 ASN A CA 1
ATOM 778 C C . ASN A 1 104 ? 18.550 9.799 2.572 1.00 78.88 104 ASN A C 1
ATOM 780 O O . ASN A 1 104 ? 17.507 10.236 3.052 1.00 78.88 104 ASN A O 1
ATOM 784 N N . GLY A 1 105 ? 18.545 8.814 1.666 1.00 79.75 105 GLY A N 1
ATOM 785 C CA . GLY A 1 105 ? 17.328 8.091 1.272 1.00 79.75 105 GLY A CA 1
ATOM 786 C C . GLY A 1 105 ? 16.305 8.902 0.464 1.00 79.75 105 GLY A C 1
ATOM 787 O O . GLY A 1 105 ? 15.234 8.394 0.148 1.00 79.75 105 GLY A O 1
ATOM 788 N N . ARG A 1 106 ? 16.594 10.155 0.089 1.00 82.00 106 ARG A N 1
ATOM 789 C CA . ARG A 1 106 ? 15.724 10.900 -0.833 1.00 82.00 106 ARG A CA 1
ATOM 790 C C . ARG A 1 106 ? 15.782 10.286 -2.225 1.00 82.00 106 ARG A C 1
ATOM 792 O O . ARG A 1 106 ? 16.844 9.871 -2.672 1.00 82.00 106 ARG A O 1
ATOM 799 N N . TYR A 1 107 ? 14.655 10.306 -2.933 1.00 83.88 107 TYR A N 1
ATOM 800 C CA . TYR A 1 107 ? 14.578 9.843 -4.323 1.00 83.88 107 TYR A CA 1
ATOM 801 C C . TYR A 1 107 ? 14.987 8.373 -4.520 1.00 83.88 107 TYR A C 1
ATOM 803 O O . TYR A 1 107 ? 15.494 8.001 -5.574 1.00 83.88 107 TYR A O 1
ATOM 811 N N . THR A 1 108 ? 14.782 7.527 -3.510 1.00 87.56 108 THR A N 1
ATOM 812 C CA . THR A 1 108 ? 15.088 6.090 -3.596 1.00 87.56 108 THR A CA 1
ATOM 813 C C . THR A 1 108 ? 13.845 5.208 -3.679 1.00 87.56 108 THR A C 1
ATOM 815 O O . THR A 1 108 ? 13.949 3.988 -3.555 1.00 87.56 108 THR A O 1
ATOM 818 N N . TYR A 1 109 ? 12.672 5.806 -3.906 1.00 88.69 109 TYR A N 1
ATOM 819 C CA . TYR A 1 109 ? 11.441 5.053 -4.107 1.00 88.69 109 TYR A CA 1
ATOM 820 C C . TYR A 1 109 ? 11.508 4.210 -5.390 1.00 88.69 109 TYR A C 1
ATOM 822 O O . TYR A 1 109 ? 12.092 4.615 -6.400 1.00 88.69 109 TYR A O 1
ATOM 830 N N . GLY A 1 110 ? 10.905 3.024 -5.342 1.00 89.19 110 GLY A N 1
ATOM 831 C CA . GLY A 1 110 ? 10.800 2.115 -6.481 1.00 89.19 110 GLY A CA 1
ATOM 832 C C . GLY A 1 110 ? 9.493 2.275 -7.255 1.00 89.19 110 GLY A C 1
ATOM 833 O O . GLY A 1 110 ? 8.485 2.730 -6.719 1.00 89.19 110 GLY A O 1
ATOM 834 N N . SER A 1 111 ? 9.483 1.847 -8.516 1.00 92.19 111 SER A N 1
ATOM 835 C CA . SER A 1 111 ? 8.226 1.614 -9.235 1.00 92.19 111 SER A CA 1
ATOM 836 C C . SER A 1 111 ? 7.580 0.316 -8.721 1.00 92.19 111 SER A C 1
ATOM 838 O O . SER A 1 111 ? 8.302 -0.656 -8.467 1.00 92.19 111 SER A O 1
ATOM 840 N N . PRO A 1 112 ? 6.246 0.274 -8.559 1.00 94.62 112 PRO A N 1
ATOM 841 C CA . PRO A 1 112 ? 5.275 1.291 -8.977 1.00 94.62 112 PRO A CA 1
ATOM 842 C C . PRO A 1 112 ? 4.815 2.234 -7.851 1.00 94.62 112 PRO A C 1
ATOM 844 O O . PRO A 1 112 ? 3.782 2.880 -7.987 1.00 94.62 112 PRO A O 1
ATOM 847 N N . ALA A 1 113 ? 5.573 2.382 -6.759 1.00 94.38 113 ALA A N 1
ATOM 848 C CA . ALA A 1 113 ? 5.213 3.286 -5.659 1.00 94.38 113 ALA A CA 1
ATOM 849 C C . ALA A 1 113 ? 5.180 4.780 -6.052 1.00 94.38 113 ALA A C 1
ATOM 851 O O . ALA A 1 113 ? 4.790 5.626 -5.254 1.00 94.38 113 ALA A O 1
ATOM 852 N N . ASN A 1 114 ? 5.590 5.105 -7.280 1.00 93.12 114 ASN A N 1
ATOM 853 C CA . ASN A 1 114 ? 5.504 6.424 -7.899 1.00 93.12 114 ASN A CA 1
ATOM 854 C C . ASN A 1 114 ? 4.270 6.629 -8.796 1.00 93.12 114 ASN A C 1
ATOM 856 O O . ASN A 1 114 ? 4.214 7.627 -9.516 1.00 93.12 114 ASN A O 1
ATOM 860 N N . ALA A 1 115 ? 3.318 5.693 -8.800 1.00 95.56 115 ALA A N 1
ATOM 861 C CA . ALA A 1 115 ? 2.006 5.895 -9.411 1.00 95.56 115 ALA A CA 1
ATOM 862 C C . ALA A 1 115 ? 1.249 7.041 -8.706 1.00 95.56 115 ALA A C 1
ATOM 864 O O . ALA A 1 115 ? 1.443 7.300 -7.518 1.00 95.56 115 ALA A O 1
ATOM 865 N N . LYS A 1 116 ? 0.406 7.758 -9.452 1.00 96.38 116 LYS A N 1
ATOM 866 C CA . LYS A 1 116 ? -0.336 8.935 -8.971 1.00 96.38 116 LYS A CA 1
ATOM 867 C C . LYS A 1 116 ? -1.627 8.566 -8.239 1.00 96.38 116 LYS A C 1
ATOM 869 O O . LYS A 1 116 ? -2.052 9.306 -7.360 1.00 96.38 116 LYS A O 1
ATOM 874 N N . ASN A 1 117 ? -2.239 7.443 -8.605 1.00 97.00 117 ASN A N 1
ATOM 875 C CA . ASN A 1 117 ? -3.559 7.003 -8.152 1.00 97.00 117 ASN A CA 1
ATOM 876 C C . ASN A 1 117 ? -3.463 5.823 -7.172 1.00 97.00 117 ASN A C 1
ATOM 878 O O . ASN A 1 117 ? -4.333 4.955 -7.135 1.00 97.00 117 ASN A O 1
ATOM 882 N N . ILE A 1 118 ? -2.385 5.774 -6.390 1.00 97.19 118 ILE A N 1
ATOM 883 C CA . ILE A 1 118 ? -2.154 4.741 -5.380 1.00 97.19 118 ILE A CA 1
ATOM 884 C C . ILE A 1 118 ? -1.873 5.364 -4.017 1.00 97.19 118 ILE A C 1
ATOM 886 O O . ILE A 1 118 ? -1.552 6.548 -3.903 1.00 97.19 118 ILE A O 1
ATOM 890 N N . LEU A 1 119 ? -1.880 4.524 -2.985 1.00 97.19 119 LEU A N 1
ATOM 891 C CA . LEU A 1 119 ? -1.290 4.863 -1.696 1.00 97.19 119 LEU A CA 1
ATOM 892 C C . LEU A 1 119 ? 0.117 4.259 -1.577 1.00 97.19 119 LEU A C 1
ATOM 894 O O . LEU A 1 119 ? 0.282 3.044 -1.444 1.00 97.19 119 LEU A O 1
ATOM 898 N N . ALA A 1 120 ? 1.135 5.117 -1.608 1.00 94.94 120 ALA A N 1
ATOM 899 C CA . ALA A 1 120 ? 2.523 4.733 -1.372 1.00 94.94 120 ALA A CA 1
ATOM 900 C C . ALA A 1 120 ? 2.835 4.714 0.135 1.00 94.94 120 ALA A C 1
ATOM 902 O O . ALA A 1 120 ? 2.572 5.686 0.843 1.00 94.94 120 ALA A O 1
ATOM 903 N N . ILE A 1 121 ? 3.404 3.614 0.632 1.00 94.31 121 ILE A N 1
ATOM 904 C CA . ILE A 1 121 ? 3.619 3.372 2.065 1.00 94.31 121 ILE A CA 1
ATOM 905 C C . ILE A 1 121 ? 5.114 3.299 2.379 1.00 94.31 121 ILE A C 1
ATOM 907 O O . ILE A 1 121 ? 5.819 2.413 1.891 1.00 94.31 121 ILE A O 1
ATOM 911 N N . GLY A 1 122 ? 5.581 4.217 3.226 1.00 88.62 122 GLY A N 1
ATOM 912 C CA . GLY A 1 122 ? 6.881 4.145 3.896 1.00 88.62 122 GLY A CA 1
ATOM 913 C C . GLY A 1 122 ? 6.787 3.464 5.261 1.00 88.62 122 GLY A C 1
ATOM 914 O O . GLY A 1 122 ? 5.708 3.368 5.839 1.00 88.62 122 GLY A O 1
ATOM 915 N N . SER A 1 123 ? 7.925 3.009 5.787 1.00 84.44 123 SER A N 1
ATOM 916 C CA . SER A 1 123 ? 8.000 2.427 7.129 1.00 84.44 123 SER A CA 1
ATOM 917 C C . SER A 1 123 ? 8.679 3.382 8.096 1.00 84.44 123 SER A C 1
ATOM 919 O O . SER A 1 123 ? 9.733 3.941 7.794 1.00 84.44 123 SER A O 1
ATOM 921 N N . THR A 1 124 ? 8.113 3.496 9.291 1.00 76.19 124 THR A N 1
ATOM 922 C CA . THR A 1 124 ? 8.815 4.016 10.463 1.00 76.19 124 THR A CA 1
ATOM 923 C C . THR A 1 124 ? 9.278 2.861 11.344 1.00 76.19 124 THR A C 1
ATOM 925 O O . THR A 1 124 ? 8.925 1.699 11.141 1.00 76.19 124 THR A O 1
ATOM 928 N N . MET A 1 125 ? 10.073 3.213 12.343 1.00 71.69 125 MET A N 1
ATOM 929 C CA . MET A 1 125 ? 10.394 2.389 13.500 1.00 71.69 125 MET A CA 1
ATOM 930 C C . MET A 1 125 ? 9.112 2.097 14.308 1.00 71.69 125 MET A C 1
ATOM 932 O O . MET A 1 125 ? 8.278 2.984 14.496 1.00 71.69 125 MET A O 1
ATOM 936 N N . SER A 1 126 ? 8.940 0.868 14.790 1.00 69.94 126 SER A N 1
ATOM 937 C CA . SER A 1 126 ? 7.886 0.490 15.746 1.00 69.94 126 SER A CA 1
ATOM 938 C C . SER A 1 126 ? 8.337 0.769 17.184 1.00 69.94 126 SER A C 1
ATOM 940 O O . SER A 1 126 ? 9.530 0.813 17.456 1.00 69.94 126 SER A O 1
ATOM 942 N N . SER A 1 127 ? 7.427 0.894 18.154 1.00 60.75 127 SER A N 1
ATOM 943 C CA . SER A 1 127 ? 7.798 1.180 19.558 1.00 60.75 127 SER A CA 1
ATOM 944 C C . SER A 1 127 ? 8.642 0.092 20.241 1.00 60.75 127 SER A C 1
ATOM 946 O O . SER A 1 127 ? 9.187 0.328 21.313 1.00 60.75 127 SER A O 1
ATOM 948 N N . ASN A 1 128 ? 8.740 -1.098 19.643 1.00 59.56 128 ASN A N 1
ATOM 949 C CA . ASN A 1 128 ? 9.629 -2.181 20.076 1.00 59.56 128 ASN A CA 1
ATOM 950 C C . ASN A 1 128 ? 11.000 -2.163 19.368 1.00 59.56 128 ASN A C 1
ATOM 952 O O . ASN A 1 128 ? 11.843 -3.012 19.649 1.00 59.56 128 ASN A O 1
ATOM 956 N N . SER A 1 129 ? 11.220 -1.241 18.430 1.00 57.50 129 SER A N 1
ATOM 957 C CA . SER A 1 129 ? 12.512 -1.068 17.774 1.00 57.50 129 SER A CA 1
ATOM 958 C C . SER A 1 129 ? 13.423 -0.216 18.654 1.00 57.50 129 SER A C 1
ATOM 960 O O . SER A 1 129 ? 12.983 0.755 19.272 1.00 57.50 129 SER A O 1
ATOM 962 N N . ARG A 1 130 ? 14.705 -0.589 18.710 1.00 53.56 130 ARG A N 1
ATOM 963 C CA . ARG A 1 130 ? 15.712 0.062 19.562 1.00 53.56 130 ARG A CA 1
ATOM 964 C C . ARG A 1 130 ? 15.797 1.573 19.323 1.00 53.56 130 ARG A C 1
ATOM 966 O O . ARG A 1 130 ? 16.076 2.317 20.253 1.00 53.56 130 ARG A O 1
ATOM 973 N N . ASP A 1 131 ? 15.495 2.003 18.101 1.00 54.22 131 ASP A N 1
ATOM 974 C CA . ASP A 1 131 ? 15.666 3.383 17.666 1.00 54.22 131 ASP A CA 1
ATOM 975 C C . ASP A 1 131 ? 14.372 4.219 17.739 1.00 54.22 131 ASP A C 1
ATOM 977 O O . ASP A 1 131 ? 14.408 5.423 17.498 1.00 54.22 131 ASP A O 1
ATOM 981 N N . ALA A 1 132 ? 13.224 3.632 18.110 1.00 52.34 132 ALA A N 1
ATOM 982 C CA . ALA A 1 132 ? 12.007 4.411 18.365 1.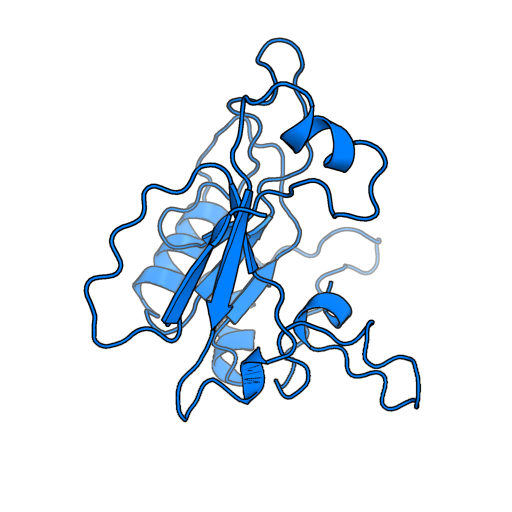00 52.34 132 ALA A CA 1
ATOM 983 C C . ALA A 1 132 ? 12.132 5.319 19.600 1.00 52.34 132 ALA A C 1
ATOM 985 O O . ALA A 1 132 ? 11.425 6.322 19.683 1.00 52.34 132 ALA A O 1
ATOM 986 N N . ALA A 1 133 ? 13.058 5.008 20.516 1.00 52.47 133 ALA A N 1
ATOM 987 C CA . ALA A 1 133 ? 13.444 5.903 21.605 1.00 52.47 133 ALA A CA 1
ATOM 988 C C . ALA A 1 133 ? 14.015 7.234 21.073 1.00 52.47 133 ALA A C 1
ATOM 990 O O . ALA A 1 133 ? 13.663 8.297 21.580 1.00 52.47 133 ALA A O 1
ATOM 991 N N . TYR A 1 134 ? 14.779 7.202 19.971 1.00 53.97 134 TYR A N 1
ATOM 992 C CA . TYR A 1 134 ? 15.423 8.391 19.397 1.00 53.97 13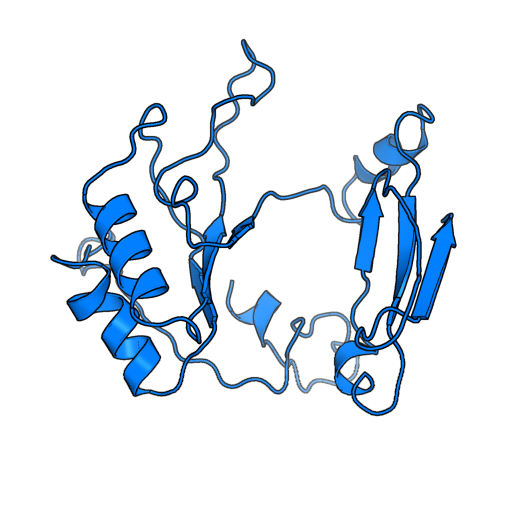4 TYR A CA 1
ATOM 993 C C . TYR A 1 134 ? 14.455 9.380 18.739 1.00 53.97 134 TYR A C 1
ATOM 995 O O . TYR A 1 134 ? 14.809 10.541 18.553 1.00 53.97 134 TYR A O 1
ATOM 1003 N N . LEU A 1 135 ? 13.220 8.973 18.416 1.00 54.38 135 LEU A N 1
ATOM 1004 C CA . LEU A 1 135 ? 12.223 9.906 17.874 1.00 54.38 135 LEU A CA 1
ATOM 1005 C C . LEU A 1 135 ? 11.818 10.985 18.894 1.00 54.38 135 LEU A C 1
ATOM 1007 O O . LEU A 1 135 ? 11.393 12.064 18.485 1.00 54.38 135 LEU A O 1
ATOM 1011 N N . ASN A 1 136 ? 11.999 10.710 20.191 1.00 50.62 136 ASN A N 1
ATOM 1012 C CA . ASN A 1 136 ? 11.689 11.629 21.286 1.00 50.62 136 ASN A CA 1
ATOM 1013 C C . ASN A 1 136 ? 12.936 12.258 21.941 1.00 50.62 136 ASN A C 1
ATOM 1015 O O . ASN A 1 136 ? 12.785 13.242 22.663 1.00 50.62 136 ASN A O 1
ATOM 1019 N N . GLU A 1 137 ? 14.146 11.728 21.719 1.00 53.06 137 GLU A N 1
ATOM 1020 C CA . GLU A 1 137 ? 15.352 12.152 22.460 1.00 53.06 137 GLU A CA 1
ATOM 1021 C C . GLU A 1 137 ? 15.884 13.538 22.053 1.00 53.06 137 GLU A C 1
ATOM 1023 O O . GLU A 1 137 ? 16.378 14.265 22.913 1.00 53.06 137 GLU A O 1
ATOM 1028 N N . ASP A 1 138 ? 15.687 13.966 20.801 1.00 51.44 138 ASP A N 1
ATOM 1029 C CA . ASP A 1 138 ? 16.205 15.259 20.315 1.00 51.44 138 ASP A CA 1
ATOM 1030 C C . ASP A 1 138 ? 15.139 16.373 20.232 1.00 51.44 138 ASP A C 1
ATOM 1032 O O . ASP A 1 138 ? 15.416 17.481 19.770 1.00 51.44 138 ASP A O 1
ATOM 1036 N N . GLY A 1 139 ? 13.884 16.098 20.617 1.00 55.56 139 GLY A N 1
ATOM 1037 C CA . GLY A 1 139 ? 12.773 17.060 20.507 1.00 55.56 139 GLY A CA 1
ATOM 1038 C C . GLY A 1 139 ? 12.408 17.472 19.068 1.00 55.56 139 GLY A C 1
ATOM 1039 O O . GLY A 1 139 ? 11.622 18.401 18.874 1.00 55.56 139 GLY A O 1
ATOM 1040 N N . LEU A 1 140 ? 12.964 16.791 18.057 1.00 54.94 140 LEU A N 1
ATOM 1041 C CA . LEU A 1 140 ? 12.782 17.097 16.633 1.00 54.94 140 LEU A CA 1
ATOM 1042 C C . LEU A 1 140 ? 11.388 16.724 16.110 1.00 54.94 140 LEU A C 1
ATOM 1044 O O . LEU A 1 140 ? 10.892 17.361 15.178 1.00 54.94 140 LEU A O 1
ATOM 1048 N N . PHE A 1 141 ? 10.736 15.727 16.715 1.00 57.97 141 PHE A N 1
ATOM 1049 C CA . PHE A 1 141 ? 9.386 15.307 16.354 1.00 57.97 141 PHE A CA 1
ATOM 1050 C C . PHE A 1 141 ? 8.519 15.149 17.602 1.00 57.97 141 PHE A C 1
ATOM 1052 O O . PHE A 1 141 ? 8.926 14.530 18.578 1.00 57.97 141 PHE A O 1
ATOM 1059 N N . LYS A 1 142 ? 7.303 15.706 17.573 1.00 64.25 142 LYS A N 1
ATOM 1060 C CA . LYS A 1 142 ? 6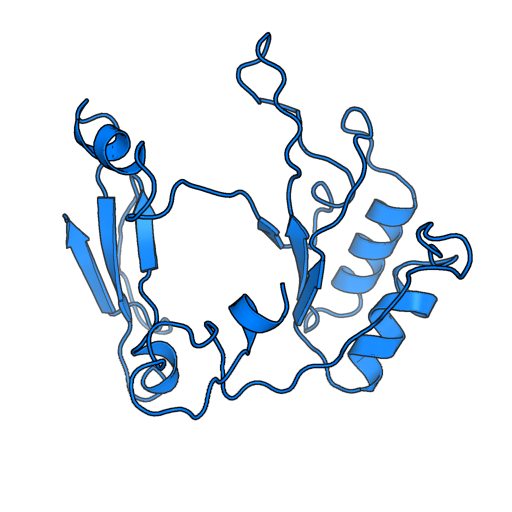.293 15.424 18.604 1.00 64.25 142 LYS A CA 1
ATOM 1061 C C . LYS A 1 142 ? 5.453 14.245 18.144 1.00 64.25 142 LYS A C 1
ATOM 1063 O O . LYS A 1 142 ? 4.821 14.332 17.088 1.00 64.25 142 LYS A O 1
ATOM 1068 N N . ALA A 1 143 ? 5.440 13.170 18.922 1.00 68.38 143 ALA A N 1
ATOM 1069 C CA . ALA A 1 143 ? 4.526 12.060 18.716 1.00 68.38 143 ALA A CA 1
ATOM 1070 C C . ALA A 1 143 ? 3.154 12.385 19.320 1.00 68.38 143 ALA A C 1
ATOM 1072 O O . ALA A 1 143 ? 3.052 12.990 20.387 1.00 68.38 143 ALA A O 1
ATOM 1073 N N . TRP A 1 144 ? 2.096 11.981 18.626 1.00 70.81 144 TRP A N 1
ATOM 1074 C CA . TRP A 1 144 ? 0.718 12.149 19.076 1.00 70.81 144 TRP A CA 1
ATOM 1075 C C . TRP A 1 144 ? -0.026 10.830 18.941 1.00 70.81 144 TRP A C 1
ATOM 1077 O O . TRP A 1 144 ? 0.065 10.199 17.888 1.00 70.81 144 TRP A O 1
ATOM 1087 N N . SER A 1 145 ? -0.771 10.422 19.964 1.00 75.81 145 SER A N 1
ATOM 1088 C CA . SER A 1 145 ? -1.767 9.362 19.835 1.00 75.81 145 SER A CA 1
ATOM 1089 C C . SER A 1 145 ? -3.015 9.960 19.205 1.00 75.81 145 SER A C 1
ATOM 1091 O O . SER A 1 145 ? -3.454 11.043 19.594 1.00 75.81 145 SER A O 1
ATOM 1093 N N . VAL A 1 146 ? -3.562 9.285 18.196 1.00 77.31 146 VAL A N 1
ATOM 1094 C CA . VAL A 1 146 ? 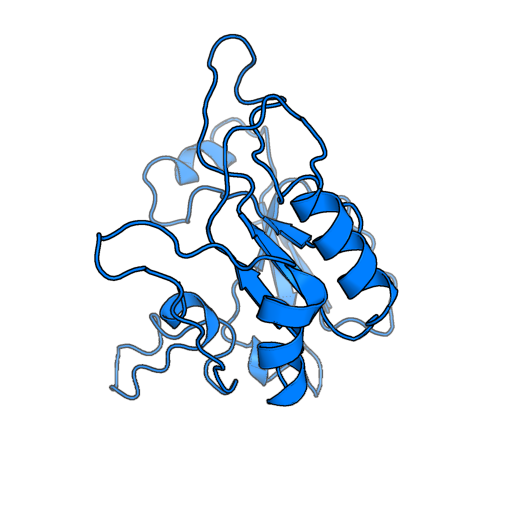-4.841 9.655 17.590 1.00 77.31 146 VAL A CA 1
ATOM 1095 C C . VAL A 1 146 ? -5.892 8.694 18.111 1.00 77.31 146 VAL A C 1
ATOM 1097 O O . VAL A 1 146 ? -5.848 7.499 17.823 1.00 77.31 146 VAL A O 1
ATOM 1100 N N . GLU A 1 147 ? -6.843 9.234 18.862 1.00 77.31 147 GLU A N 1
ATOM 1101 C CA . GLU A 1 147 ? -7.972 8.473 19.375 1.00 77.31 147 GLU A CA 1
ATOM 1102 C C . GLU A 1 147 ? -9.043 8.361 18.296 1.00 77.31 147 GLU A C 1
ATOM 1104 O O . GLU A 1 147 ? -9.514 9.370 17.751 1.00 77.31 147 GLU A O 1
ATOM 1109 N N . ILE A 1 148 ? -9.442 7.122 18.014 1.00 76.12 148 ILE A N 1
ATOM 1110 C CA . ILE A 1 148 ? -10.512 6.801 17.075 1.00 76.12 148 ILE A CA 1
ATOM 1111 C C . ILE A 1 148 ? -11.773 6.438 17.869 1.00 76.12 148 ILE A C 1
ATOM 1113 O O . ILE A 1 148 ? -11.732 5.596 18.761 1.00 76.12 148 ILE A O 1
ATOM 1117 N N . GLY A 1 149 ? -12.908 7.056 17.548 1.00 72.62 149 GLY A N 1
ATOM 1118 C CA . GLY A 1 149 ? -14.179 6.832 18.228 1.00 72.62 149 GLY A CA 1
ATOM 1119 C C . GLY A 1 149 ? -15.405 7.109 17.356 1.00 72.62 149 GLY A C 1
ATOM 1120 O O . GLY A 1 149 ? -15.311 7.441 16.174 1.00 72.62 149 GLY A O 1
ATOM 1121 N N . GLY A 1 150 ? -16.582 6.933 17.956 1.00 71.75 150 GLY A N 1
ATOM 1122 C CA . GLY A 1 150 ? -17.881 7.016 17.282 1.00 71.75 150 GLY A CA 1
ATOM 1123 C C . GLY A 1 150 ? -18.552 5.647 17.081 1.00 71.75 150 GLY A C 1
ATOM 1124 O O . GLY A 1 150 ? -17.918 4.616 17.311 1.00 71.75 150 GLY A O 1
ATOM 1125 N N . PRO A 1 151 ? -19.836 5.618 16.676 1.00 69.56 151 PRO A N 1
ATOM 1126 C CA . PRO A 1 151 ? -20.644 4.393 16.621 1.00 69.56 151 PRO A CA 1
ATOM 1127 C C . PRO A 1 151 ? -20.040 3.290 15.744 1.00 69.56 151 PRO A C 1
ATOM 1129 O O . PRO A 1 151 ? -20.057 2.124 16.132 1.00 69.56 151 PRO A O 1
ATOM 1132 N N . ASP A 1 152 ? -19.428 3.665 14.617 1.00 70.31 152 ASP A N 1
ATOM 1133 C CA . ASP A 1 152 ? -18.827 2.704 13.686 1.00 70.31 152 ASP A CA 1
ATOM 1134 C C . ASP A 1 152 ? -17.355 2.403 14.006 1.00 70.31 152 ASP A C 1
ATOM 1136 O O . ASP A 1 152 ? -16.771 1.493 13.427 1.00 70.31 152 ASP A O 1
ATOM 1140 N N . ALA A 1 153 ? -16.736 3.110 14.959 1.00 68.50 153 ALA A N 1
ATOM 1141 C CA . ALA A 1 153 ? -15.313 2.962 15.270 1.00 68.50 153 ALA A CA 1
ATOM 1142 C C . ALA A 1 153 ? -14.978 1.741 16.137 1.00 68.50 153 ALA A C 1
ATOM 1144 O O . ALA A 1 153 ? -13.805 1.466 16.378 1.00 68.50 153 ALA A O 1
ATOM 1145 N N . LYS A 1 154 ? -15.986 0.984 16.594 1.00 70.81 154 LYS A N 1
ATOM 1146 C CA . LYS A 1 154 ? -15.788 -0.200 17.446 1.00 70.81 154 LYS A CA 1
ATOM 1147 C C . LYS A 1 154 ? -14.817 -1.211 16.826 1.00 70.81 154 LYS A C 1
ATOM 1149 O O . LYS A 1 154 ? -14.054 -1.838 17.553 1.00 70.81 154 LYS A O 1
ATOM 1154 N N . HIS A 1 155 ? -14.815 -1.334 15.500 1.00 67.75 155 HIS A N 1
ATOM 1155 C CA . HIS A 1 155 ? -13.904 -2.225 14.783 1.00 67.75 155 HIS A CA 1
ATOM 1156 C C . HIS A 1 155 ? -12.461 -1.706 14.686 1.00 67.75 155 HIS A C 1
ATOM 1158 O O . HIS A 1 155 ? -11.589 -2.467 14.301 1.00 67.75 155 HIS A O 1
ATOM 1164 N N . TRP A 1 156 ? -12.190 -0.448 15.046 1.00 69.19 156 TRP A N 1
ATOM 1165 C CA . TRP A 1 156 ? -10.843 0.129 15.116 1.00 69.19 156 TRP A CA 1
ATOM 1166 C C . TRP A 1 156 ? -10.330 0.269 16.550 1.00 69.19 156 TRP A C 1
ATOM 1168 O O . TRP A 1 156 ? -9.247 0.809 16.748 1.00 69.19 156 TRP A O 1
ATOM 1178 N N . ALA A 1 157 ? -11.072 -0.200 17.559 1.00 69.81 157 ALA A N 1
ATOM 1179 C CA . ALA A 1 157 ? -10.703 -0.019 18.966 1.00 69.81 157 ALA A CA 1
ATOM 1180 C C . ALA A 1 157 ? -9.335 -0.635 19.328 1.00 69.81 157 ALA A C 1
ATOM 1182 O O . ALA A 1 157 ? -8.718 -0.232 20.309 1.00 69.81 157 ALA A O 1
ATOM 1183 N N . HIS A 1 158 ? -8.847 -1.597 18.539 1.00 68.56 158 HIS A N 1
ATOM 1184 C CA . HIS A 1 158 ? -7.512 -2.188 18.686 1.00 68.56 158 HIS A CA 1
ATOM 1185 C C . HIS A 1 158 ? -6.406 -1.452 17.913 1.00 68.56 158 HIS A C 1
ATOM 1187 O O . HIS A 1 158 ? -5.233 -1.790 18.058 1.00 68.56 158 HIS A O 1
ATOM 1193 N N . SER A 1 159 ? -6.743 -0.477 17.067 1.00 69.62 159 SER A N 1
ATOM 1194 C CA . SER A 1 159 ? -5.767 0.229 16.235 1.00 69.62 159 SER A CA 1
ATOM 1195 C C . SER A 1 159 ? -5.020 1.290 17.041 1.00 69.62 159 SER A C 1
ATOM 1197 O O . SER A 1 159 ? -5.621 2.214 17.577 1.00 69.62 159 SER A O 1
ATOM 1199 N N . ASN A 1 160 ? -3.689 1.196 17.079 1.00 71.19 160 ASN A N 1
ATOM 1200 C CA . ASN A 1 160 ? -2.831 2.240 17.638 1.00 71.19 160 ASN A CA 1
ATOM 1201 C C . ASN A 1 160 ? -2.314 3.134 16.508 1.00 71.19 160 ASN A C 1
ATOM 1203 O O . ASN A 1 160 ? -1.394 2.750 15.782 1.00 71.19 160 ASN A O 1
ATOM 1207 N N . ILE A 1 161 ? -2.910 4.316 16.348 1.00 74.06 161 ILE A N 1
ATOM 1208 C CA . ILE A 1 161 ? -2.472 5.299 15.356 1.00 74.06 161 ILE A CA 1
ATOM 1209 C C . ILE A 1 161 ? -1.642 6.373 16.048 1.00 74.06 161 ILE A C 1
ATOM 1211 O O . ILE A 1 161 ? -2.106 7.047 16.969 1.00 74.06 161 ILE A O 1
ATOM 1215 N N . ARG A 1 162 ? -0.411 6.560 15.560 1.00 71.06 162 ARG A N 1
ATOM 1216 C CA . ARG A 1 162 ? 0.481 7.629 16.011 1.00 71.06 162 ARG A CA 1
ATOM 1217 C C . ARG A 1 162 ? 0.806 8.580 14.869 1.00 71.06 162 ARG A C 1
ATOM 1219 O O . ARG A 1 162 ? 1.241 8.146 13.806 1.00 71.06 162 ARG A O 1
ATOM 1226 N N . GLY A 1 163 ? 0.618 9.875 15.101 1.00 65.50 163 GLY A N 1
ATOM 1227 C CA . GLY A 1 163 ? 1.095 10.938 14.220 1.00 65.50 163 GLY A CA 1
ATOM 1228 C C . GLY A 1 163 ? 2.482 11.418 14.644 1.00 65.50 163 GLY A C 1
ATOM 1229 O O . GLY A 1 163 ? 2.752 11.535 15.838 1.00 65.50 163 GLY A O 1
ATOM 1230 N N . LEU A 1 164 ? 3.351 11.728 13.679 1.00 65.06 164 LEU A N 1
ATOM 1231 C CA . LEU A 1 164 ? 4.661 12.345 13.916 1.00 65.06 164 LEU A CA 1
ATOM 1232 C C . LEU A 1 164 ? 4.652 13.772 13.364 1.00 65.06 164 LEU A C 1
ATOM 1234 O O . LEU A 1 164 ? 4.444 13.968 12.170 1.00 65.06 164 LEU A O 1
ATOM 1238 N N . SER A 1 165 ? 4.844 14.760 14.241 1.00 63.97 165 SER A N 1
ATOM 1239 C CA . SER A 1 165 ? 4.761 16.195 13.924 1.00 63.97 165 SER A CA 1
ATOM 1240 C C . SER A 1 165 ? 3.531 16.597 13.083 1.00 63.97 165 SER A C 1
ATOM 1242 O O . SER A 1 165 ? 3.683 17.300 12.081 1.00 63.97 165 SER A O 1
ATOM 1244 N N . PRO A 1 166 ? 2.305 16.169 13.451 1.00 61.53 166 PRO A N 1
ATOM 1245 C CA . PRO A 1 166 ? 1.117 16.507 12.681 1.00 61.53 166 PRO A CA 1
ATOM 1246 C C . PRO A 1 166 ? 0.772 17.997 12.814 1.00 61.53 166 PRO A C 1
ATOM 1248 O O . PRO A 1 166 ? 0.850 18.577 13.899 1.00 61.53 166 PRO A O 1
ATOM 1251 N N . TRP A 1 167 ? 0.304 18.606 11.723 1.00 57.16 167 TRP A N 1
ATOM 1252 C CA . TRP A 1 167 ? -0.474 19.842 11.793 1.00 57.16 167 TRP A CA 1
ATOM 1253 C C . TRP A 1 167 ? -1.911 19.461 12.168 1.00 57.16 167 TRP A C 1
ATOM 1255 O O . TRP A 1 167 ? -2.563 18.752 11.404 1.00 57.16 167 TRP A O 1
ATOM 1265 N N . PHE A 1 168 ? -2.411 19.871 13.338 1.00 59.66 168 PHE A N 1
ATOM 1266 C CA . PHE A 1 168 ? -3.746 19.469 13.796 1.00 59.66 168 PHE A CA 1
ATOM 1267 C C . PHE A 1 168 ? -4.751 20.628 13.738 1.00 59.66 168 PHE A C 1
ATOM 1269 O O . PHE A 1 168 ? -4.579 21.663 14.376 1.00 59.66 168 PHE A O 1
ATOM 1276 N N . SER A 1 169 ? -5.849 20.426 13.009 1.00 57.53 169 SER A N 1
ATOM 1277 C CA . SER A 1 169 ? -7.119 21.112 13.259 1.00 57.53 169 SER A CA 1
ATOM 1278 C C . SER A 1 169 ? -8.243 20.085 13.169 1.00 57.53 169 SER A C 1
ATOM 1280 O O . SER A 1 169 ? -8.558 19.597 12.085 1.00 57.53 169 SER A O 1
ATOM 1282 N N . VAL A 1 170 ? -8.839 19.732 14.308 1.00 55.91 170 VAL A N 1
ATOM 1283 C CA . VAL A 1 170 ? -9.992 18.823 14.352 1.00 55.91 170 VAL A CA 1
ATOM 1284 C C . VAL A 1 170 ? -11.253 19.669 14.178 1.00 55.91 170 VAL A C 1
ATOM 1286 O O . VAL A 1 170 ? -11.866 20.102 15.148 1.00 55.91 170 VAL A O 1
ATOM 1289 N N . SER A 1 171 ? -11.612 19.975 12.932 1.00 53.16 171 SER A N 1
ATOM 1290 C CA . SER A 1 171 ? -12.899 20.589 12.584 1.00 53.16 171 SER A CA 1
ATOM 1291 C C . SER A 1 171 ? -13.785 19.515 11.943 1.00 53.16 171 SER A C 1
ATOM 1293 O O . SER A 1 171 ? -13.501 19.074 10.833 1.00 53.16 171 SER A O 1
ATOM 1295 N N . ASN A 1 172 ? -14.802 19.035 12.663 1.00 56.00 172 ASN A N 1
ATOM 1296 C CA . ASN A 1 172 ? -15.645 17.883 12.278 1.00 56.00 172 ASN A CA 1
ATOM 1297 C C . ASN A 1 172 ? -16.850 18.308 11.382 1.00 56.00 172 ASN A C 1
ATOM 1299 O O . ASN A 1 172 ? -17.126 19.511 11.356 1.00 56.00 172 ASN A O 1
ATOM 1303 N N . PRO A 1 173 ? -17.612 17.401 10.699 1.00 52.62 173 PRO A N 1
ATOM 1304 C CA . PRO A 1 173 ? -18.017 16.071 11.184 1.00 52.62 173 PRO A CA 1
ATOM 1305 C C . PRO A 1 173 ? -18.148 14.959 10.116 1.00 52.62 173 PRO A C 1
ATOM 1307 O O . PRO A 1 173 ? -19.214 14.796 9.531 1.00 52.62 173 PRO A O 1
ATOM 1310 N N . SER A 1 174 ? -17.122 14.133 9.898 1.00 55.72 174 SER A N 1
ATOM 1311 C CA . SER A 1 174 ? -17.302 12.818 9.230 1.00 55.72 174 SER A CA 1
ATOM 1312 C C . SER A 1 174 ? -16.072 11.913 9.332 1.00 55.72 174 SER A C 1
ATOM 1314 O O . SER A 1 174 ? -15.815 11.108 8.439 1.00 55.72 174 SER A O 1
ATOM 1316 N N . THR A 1 175 ? -15.259 12.061 10.379 1.00 64.69 175 THR A N 1
ATOM 1317 C CA . THR A 1 175 ? -14.100 11.183 10.582 1.00 64.69 175 THR A CA 1
ATOM 1318 C C . THR A 1 175 ? -14.229 10.456 11.907 1.00 64.69 175 THR A C 1
ATOM 1320 O O . THR A 1 175 ? -14.826 10.976 12.850 1.00 64.69 175 THR A O 1
ATOM 1323 N N . HIS A 1 176 ? -13.655 9.257 11.984 1.00 69.56 176 HIS A N 1
ATOM 1324 C CA . HIS A 1 176 ? -13.574 8.518 13.239 1.00 69.56 176 HIS A CA 1
ATOM 1325 C C . HIS A 1 176 ? -12.492 9.070 14.181 1.00 69.56 176 HIS A C 1
ATOM 1327 O O . HIS A 1 176 ? -12.436 8.640 15.322 1.00 69.56 176 HIS A O 1
ATOM 1333 N N . ALA A 1 177 ? -11.651 10.024 13.762 1.00 74.06 177 ALA A N 1
ATOM 1334 C CA . ALA A 1 177 ? -10.687 10.666 14.655 1.00 74.06 177 ALA A CA 1
ATOM 1335 C C . ALA A 1 177 ? -11.409 11.654 15.587 1.00 74.06 177 ALA A C 1
ATOM 1337 O O . ALA A 1 177 ? -11.972 12.651 15.133 1.00 74.06 177 ALA A O 1
ATOM 1338 N N . ILE A 1 178 ? -11.397 11.378 16.893 1.00 75.94 178 ILE A N 1
ATOM 1339 C CA . ILE A 1 178 ? -12.134 12.167 17.894 1.00 75.94 178 ILE A CA 1
ATOM 1340 C C . ILE A 1 178 ? -11.233 13.080 18.726 1.00 75.94 178 ILE A C 1
ATOM 1342 O O . ILE A 1 178 ? -11.686 14.118 19.202 1.00 75.94 178 ILE A O 1
ATOM 1346 N N . SER A 1 179 ? -9.961 12.722 18.901 1.00 74.31 179 SER A N 1
ATOM 1347 C CA . SER A 1 179 ? -8.975 13.571 19.571 1.00 74.31 179 SER A CA 1
ATOM 1348 C C . SER A 1 179 ? -7.556 13.151 19.206 1.00 74.31 179 SER A C 1
ATOM 1350 O O . SER A 1 179 ? -7.339 12.052 18.698 1.00 74.31 179 SER A O 1
ATOM 1352 N N . ALA A 1 180 ? -6.590 14.025 19.477 1.00 70.75 180 ALA A N 1
ATOM 1353 C CA . ALA A 1 180 ? -5.182 13.670 19.458 1.00 70.75 180 ALA A CA 1
ATOM 1354 C C . ALA A 1 180 ? -4.503 14.219 20.714 1.00 70.75 180 ALA A C 1
ATOM 1356 O O . ALA A 1 180 ? -4.744 15.370 21.086 1.00 70.75 180 ALA A O 1
ATOM 1357 N N . GLN A 1 181 ? -3.668 13.409 21.363 1.00 70.50 181 GLN A N 1
ATOM 1358 C CA . GLN A 1 181 ? -2.929 13.796 22.566 1.00 70.50 181 GLN A CA 1
ATOM 1359 C C . GLN A 1 181 ? -1.433 13.591 22.349 1.00 70.50 181 GLN A C 1
ATOM 1361 O O . GLN A 1 181 ? -1.021 12.619 21.722 1.00 70.50 181 GLN A O 1
ATOM 1366 N N . SER A 1 182 ? -0.611 14.523 22.830 1.00 69.44 182 SER A N 1
ATOM 1367 C CA . SER A 1 182 ? 0.843 14.358 22.796 1.00 69.44 182 SER A CA 1
ATOM 1368 C C . SER A 1 182 ? 1.244 13.208 23.715 1.00 69.44 182 SER A C 1
ATOM 1370 O O . SER A 1 182 ? 0.756 13.157 24.847 1.00 69.44 182 SER A O 1
ATOM 1372 N N . VAL A 1 183 ? 2.129 12.333 23.239 1.00 63.59 183 VAL A N 1
ATOM 1373 C CA . VAL A 1 183 ? 2.614 11.150 23.975 1.00 63.59 183 VAL A CA 1
ATOM 1374 C C . VAL A 1 183 ? 4.011 11.379 24.524 1.00 63.59 183 VAL A C 1
ATOM 1376 O O . VAL A 1 183 ? 4.815 12.014 23.804 1.00 63.59 183 VAL A O 1
#

InterPro domains:
  IPR000209 Peptidase S8/S53 domain [PF00082] (1-138)
  IPR036852 Peptidase S8/S53 domain superfamily [G3DSA:3.40.50.200] (1-182)
  IPR036852 Peptidase S8/S53 domain superfamily [SSF52743] (1-124)
  IPR051048 Peptidase S8/S53 subtilisin kexin sedolisin [PTHR43399] (1-132)

Secondary structure (DSSP, 8-state):
-HHHHH----STT-GGG--TTTTS-------B-TTSSB---S-TIIIIIHHHHHTT--EEEE---B--TT---HHHHHHHHHHHH-TT-EEEEE------GGGTTTT-PPBTTT-SSSEEE--PPPTTSTTTTHHHHTSS--EEEEEE-SGGGGGGTT--EEEES-------SS-SEEEEEE-

Radius of gyration: 18.83 Å; chains: 1; bounding box: 45×43×44 Å

Foldseek 3Di:
DVQQAANDPVDPPCRLSGHQQNVDDDDDDDQQDPVRDGNDDPACQPRPVVVCVVVPAQEAEEADFDQPQLDCDPNLVSVLVNCVVPVSHAYEYEQDDDQDVVVRRPSRGGPPLVRPNHHYDYDDDDPPDPCVVVLPPPVPWWKKWFDFDDPPCPSNNSPTDIDIRDDDDPDDDDGRGDDIGTD

Sequence (183 aa):
VCGSIAGSSGLSGSENHDGVAKDAQLAFTDFEGSDLRWSMPNNMGNDFFQHAYDVGARIHSNSWGAASGLSYNVRTYEIDEFAAANPMFLPMFAVGNSKLETVNGRYTYGSPANAKNILAIGSTMSSNSRDAAYLNEDGLFKAWSVEIGGPDAKHWAHSNIRGLSPWFSVSNPSTHAISAQSV